Protein AF-A0A820PXD5-F1 (afdb_monomer_lite)

Organism: NCBI:txid433720

Foldseek 3Di:
DVVVQVVLCPDPQKDKDQQCRPDCVVVRHPVDVPDDRMDIAGNDQDDDDPDPVVPPDDDPDDEDHPCPDPVNDDDDDDDDPPDDPPDDDPDDDPD

Structure (mmCIF, N/CA/C/O backbone):
data_AF-A0A820PXD5-F1
#
_entry.id   AF-A0A820PXD5-F1
#
loop_
_atom_site.group_PDB
_atom_site.id
_atom_site.type_symbol
_atom_site.label_atom_id
_atom_site.label_alt_id
_atom_site.label_comp_id
_atom_site.label_asym_id
_atom_site.label_entity_id
_atom_site.label_seq_id
_atom_site.pdbx_PDB_ins_code
_atom_site.Cartn_x
_atom_site.Cartn_y
_atom_site.Cartn_z
_atom_site.occupancy
_atom_site.B_iso_or_equiv
_atom_site.auth_seq_id
_atom_site.auth_comp_id
_atom_site.auth_asym_id
_atom_site.auth_atom_id
_atom_site.pdbx_PDB_model_num
ATOM 1 N N . PHE A 1 1 ? -20.727 -10.156 13.155 1.00 78.38 1 PHE A N 1
ATOM 2 C CA . PHE A 1 1 ? -20.103 -9.256 12.160 1.00 78.38 1 PHE A CA 1
ATOM 3 C C . PHE A 1 1 ? -20.487 -7.791 12.315 1.00 78.38 1 PHE A C 1
ATOM 5 O O . PHE A 1 1 ? -19.582 -6.996 12.532 1.00 78.38 1 PHE A O 1
ATOM 12 N N . LYS A 1 2 ? -21.779 -7.419 12.298 1.00 89.81 2 LYS A N 1
ATOM 13 C CA . LYS A 1 2 ? -22.212 -6.010 12.423 1.00 89.81 2 LYS A CA 1
ATOM 14 C C . LYS A 1 2 ? -21.605 -5.273 13.629 1.00 89.81 2 LYS A C 1
ATOM 16 O O . LYS A 1 2 ? -21.023 -4.217 13.456 1.00 89.81 2 LYS A O 1
ATOM 21 N N . GLN A 1 3 ? -21.648 -5.870 14.821 1.00 94.69 3 GLN A N 1
ATOM 22 C CA . GLN A 1 3 ? -21.083 -5.255 16.030 1.00 94.69 3 GLN A CA 1
ATOM 23 C C . GLN A 1 3 ? -19.567 -5.001 15.936 1.00 94.69 3 GLN A C 1
ATOM 25 O O . GLN A 1 3 ? -19.095 -3.963 16.381 1.00 94.69 3 GLN A O 1
ATOM 30 N N . VAL A 1 4 ? -18.799 -5.930 15.353 1.00 94.25 4 VAL A N 1
ATOM 31 C CA . VAL A 1 4 ? -17.343 -5.765 15.182 1.00 94.25 4 VAL A CA 1
ATOM 32 C C . VAL A 1 4 ? -17.057 -4.634 14.201 1.00 94.25 4 VAL A C 1
ATOM 34 O O . VAL A 1 4 ? -16.244 -3.767 14.501 1.00 94.25 4 VAL A O 1
ATOM 37 N N . PHE A 1 5 ? -17.765 -4.606 13.070 1.00 95.75 5 PHE A N 1
ATOM 38 C CA . PHE A 1 5 ? -17.663 -3.528 12.091 1.00 95.75 5 PHE A CA 1
ATOM 39 C C . PHE A 1 5 ? -17.995 -2.166 12.722 1.00 95.75 5 PHE A C 1
ATOM 41 O O . PHE A 1 5 ? -17.177 -1.255 12.661 1.00 95.75 5 PHE A O 1
ATOM 48 N N . ASP A 1 6 ? -19.133 -2.063 13.414 1.00 95.81 6 ASP A N 1
ATOM 49 C CA . ASP A 1 6 ? -19.590 -0.836 14.082 1.00 95.81 6 ASP A CA 1
ATOM 50 C C . ASP A 1 6 ? -18.628 -0.360 15.186 1.00 95.81 6 ASP A C 1
ATOM 52 O O . ASP A 1 6 ? -18.532 0.834 15.461 1.00 95.81 6 ASP A O 1
ATOM 56 N N . ASN A 1 7 ? -17.922 -1.280 15.848 1.00 95.56 7 ASN A N 1
ATOM 57 C CA . ASN A 1 7 ? -16.913 -0.928 16.845 1.00 95.56 7 ASN A CA 1
ATOM 58 C C . ASN A 1 7 ? -15.624 -0.424 16.187 1.00 95.56 7 ASN A C 1
ATOM 60 O O . ASN A 1 7 ? -15.047 0.558 16.649 1.00 95.56 7 ASN A O 1
ATOM 64 N N . LEU A 1 8 ? -15.173 -1.077 15.113 1.00 94.69 8 LEU A N 1
ATOM 65 C CA . LEU A 1 8 ? -13.954 -0.696 14.400 1.00 94.69 8 LEU A CA 1
ATOM 66 C C . LEU A 1 8 ? -14.107 0.657 13.691 1.00 94.69 8 LEU A C 1
ATOM 68 O O . LEU A 1 8 ? -13.152 1.425 13.664 1.00 94.69 8 LEU A O 1
ATOM 72 N N . THR A 1 9 ? -15.293 0.991 13.167 1.00 95.56 9 THR A N 1
ATOM 73 C CA . THR A 1 9 ? -15.550 2.292 12.512 1.00 95.56 9 THR A CA 1
ATOM 74 C C . THR A 1 9 ? -15.453 3.484 13.465 1.00 95.56 9 THR A C 1
ATOM 76 O O . THR A 1 9 ? -15.332 4.618 13.014 1.00 95.56 9 THR A O 1
ATOM 79 N N . ARG A 1 10 ? -15.483 3.247 14.782 1.00 95.19 10 ARG A N 1
ATOM 80 C CA . ARG A 1 10 ? -15.306 4.280 15.816 1.00 95.19 10 ARG A CA 1
ATOM 81 C C . ARG A 1 10 ? -13.841 4.524 16.177 1.00 95.19 10 ARG A C 1
ATOM 83 O O . ARG A 1 10 ? -13.560 5.445 16.942 1.00 95.19 10 ARG A O 1
ATOM 90 N N . ILE A 1 11 ? -12.914 3.700 15.685 1.00 92.12 11 ILE A N 1
ATOM 91 C CA . ILE A 1 11 ? -11.484 3.876 15.946 1.00 92.12 11 ILE A CA 1
ATOM 92 C C . ILE A 1 11 ? -10.985 5.076 15.126 1.00 92.12 11 ILE A C 1
ATOM 94 O O . ILE A 1 11 ? -11.215 5.130 13.917 1.00 92.12 11 ILE A O 1
ATOM 98 N N . PRO A 1 12 ? -10.298 6.051 15.745 1.00 92.06 12 PRO A N 1
ATOM 99 C CA . PRO A 1 12 ? -9.770 7.192 15.014 1.00 92.06 12 PRO A CA 1
ATOM 100 C C . PRO A 1 12 ? -8.639 6.772 14.065 1.00 92.06 12 PRO A C 1
ATOM 102 O O . PRO A 1 12 ? -7.895 5.828 14.324 1.00 92.06 12 PRO A O 1
ATOM 105 N N . HIS A 1 13 ? -8.473 7.533 12.982 1.00 92.25 13 HIS A N 1
ATOM 106 C CA . HIS A 1 13 ? -7.393 7.372 11.996 1.00 92.25 13 HIS A CA 1
ATOM 107 C C . HIS A 1 13 ? -7.380 6.045 11.220 1.00 92.25 13 HIS A C 1
ATOM 109 O O . HIS A 1 13 ? -6.354 5.708 10.624 1.00 92.25 13 HIS A O 1
ATOM 115 N N . VAL A 1 14 ? -8.501 5.325 11.176 1.00 94.62 14 VAL A N 1
ATOM 116 C CA . VAL A 1 14 ? -8.703 4.195 10.263 1.00 94.62 14 VAL A CA 1
ATOM 117 C C . VAL A 1 14 ? -9.955 4.402 9.422 1.00 94.62 14 VAL A C 1
ATOM 119 O O . VAL A 1 14 ? -10.898 5.072 9.837 1.00 94.62 14 VAL A O 1
ATOM 122 N N . THR A 1 15 ? -9.971 3.778 8.253 1.00 95.38 15 THR A N 1
ATOM 123 C CA . THR A 1 15 ? -11.169 3.555 7.452 1.00 95.38 15 THR A CA 1
ATOM 124 C C . THR A 1 15 ? -11.448 2.060 7.428 1.00 95.38 15 THR A C 1
ATOM 126 O O . THR A 1 15 ? -10.553 1.253 7.174 1.00 95.38 15 THR A O 1
ATOM 129 N N . VAL A 1 16 ? -12.687 1.677 7.725 1.00 96.06 16 VAL A N 1
ATOM 130 C CA . VAL A 1 16 ? -13.095 0.273 7.821 1.00 96.06 16 VAL A CA 1
ATOM 131 C C . VAL A 1 16 ? -14.012 -0.054 6.657 1.00 96.06 16 VAL A C 1
ATOM 133 O O . VAL A 1 16 ? -15.011 0.626 6.44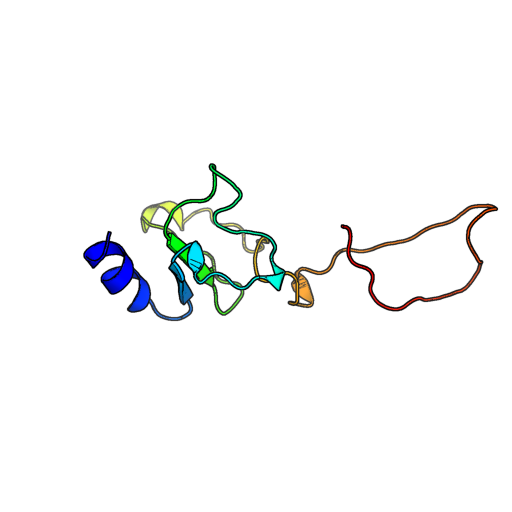1 1.00 96.06 16 VAL A O 1
ATOM 136 N N . TYR A 1 17 ? -13.681 -1.115 5.935 1.00 95.69 17 TYR A N 1
ATOM 137 C CA . TYR A 1 17 ? -14.435 -1.592 4.785 1.00 95.69 17 TYR A CA 1
ATOM 138 C C . TYR A 1 17 ? -14.967 -2.988 5.070 1.00 95.69 17 TYR A C 1
ATOM 140 O O . TYR A 1 17 ? -14.267 -3.821 5.657 1.00 95.69 17 TYR A O 1
ATOM 148 N N . LYS A 1 18 ? -16.178 -3.288 4.595 1.00 94.06 18 LYS A N 1
ATOM 149 C CA . LYS A 1 18 ? -16.489 -4.683 4.284 1.00 94.06 18 LYS A CA 1
ATOM 150 C C . LYS A 1 18 ? -15.652 -5.077 3.075 1.00 94.06 18 LYS A C 1
ATOM 152 O O . LYS A 1 18 ? -15.403 -4.254 2.197 1.00 94.06 18 LYS A O 1
ATOM 157 N N . ARG A 1 19 ? -15.251 -6.341 2.994 1.00 92.25 19 ARG A N 1
ATOM 158 C CA . ARG A 1 19 ? -14.447 -6.864 1.878 1.00 92.25 19 ARG A CA 1
ATOM 159 C C . ARG A 1 19 ? -15.035 -6.537 0.497 1.00 92.25 19 ARG A C 1
ATOM 161 O O . ARG A 1 19 ? -14.287 -6.280 -0.439 1.00 92.25 19 ARG A O 1
ATOM 168 N N . ASP A 1 20 ? -16.360 -6.519 0.388 1.00 91.06 20 ASP A N 1
ATOM 169 C CA . ASP A 1 20 ? -17.095 -6.245 -0.854 1.00 91.06 20 ASP A CA 1
ATOM 170 C C . ASP A 1 20 ? -17.178 -4.744 -1.195 1.00 91.06 20 ASP A C 1
ATOM 172 O O . ASP A 1 20 ? -17.522 -4.387 -2.316 1.00 91.06 20 ASP A O 1
ATOM 176 N N . GLU A 1 21 ? -16.848 -3.875 -0.239 1.00 93.81 21 GLU A N 1
ATOM 177 C CA . GLU A 1 21 ? -16.831 -2.412 -0.366 1.00 93.81 21 GLU A CA 1
ATOM 178 C C . GLU A 1 21 ? -15.390 -1.874 -0.507 1.00 93.81 21 GLU A C 1
ATOM 180 O O . GLU A 1 21 ? -15.182 -0.663 -0.596 1.00 93.81 21 GLU A O 1
ATOM 185 N N . PHE A 1 22 ? -14.376 -2.752 -0.495 1.00 95.19 22 PHE A N 1
ATOM 186 C CA . PHE A 1 22 ? -12.975 -2.337 -0.562 1.00 95.19 22 PHE A CA 1
ATOM 187 C C . PHE A 1 22 ? -12.614 -1.815 -1.963 1.00 95.19 22 PHE A C 1
ATOM 189 O O . PHE A 1 22 ? -13.012 -2.434 -2.953 1.00 95.19 22 PHE A O 1
ATOM 196 N N . PRO A 1 23 ? -11.855 -0.705 -2.092 1.00 95.62 23 PRO A N 1
ATOM 197 C CA . PRO A 1 23 ? -11.650 -0.061 -3.386 1.00 95.62 23 PRO A CA 1
ATOM 198 C C . PRO A 1 23 ? -11.002 -0.980 -4.427 1.00 95.62 23 PRO A C 1
ATOM 200 O O . PRO A 1 23 ? -9.924 -1.535 -4.207 1.00 95.62 23 PRO A O 1
ATOM 203 N N . GLU A 1 24 ? -11.624 -1.065 -5.604 1.00 93.88 24 GLU A N 1
ATOM 204 C CA . GLU A 1 24 ? -11.232 -1.988 -6.678 1.00 93.88 24 GLU A CA 1
ATOM 205 C C . GLU A 1 24 ? -9.773 -1.822 -7.122 1.00 93.88 24 GLU A C 1
ATOM 207 O O . GLU A 1 24 ? -9.110 -2.807 -7.431 1.00 93.88 2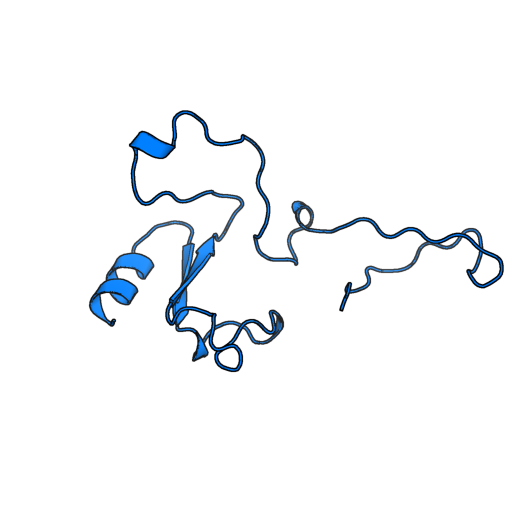4 GLU A O 1
ATOM 212 N N . ARG A 1 25 ? -9.228 -0.599 -7.057 1.00 95.00 25 ARG A N 1
ATOM 213 C CA . ARG A 1 25 ? -7.836 -0.295 -7.439 1.00 95.00 25 ARG A CA 1
ATOM 214 C C . ARG A 1 25 ? -6.770 -1.121 -6.711 1.00 95.00 25 ARG A C 1
ATOM 216 O O . ARG A 1 25 ? -5.627 -1.143 -7.154 1.00 95.00 25 ARG A O 1
ATOM 223 N N . TYR A 1 26 ? -7.106 -1.691 -5.555 1.00 94.12 26 TYR A N 1
ATOM 224 C CA . TYR A 1 26 ? -6.192 -2.533 -4.789 1.00 94.12 26 TYR A CA 1
ATOM 225 C C . TYR A 1 26 ? -6.184 -3.981 -5.273 1.00 94.12 26 TYR A C 1
ATOM 227 O O . TYR A 1 26 ? -5.305 -4.735 -4.872 1.00 94.12 26 TYR A O 1
ATOM 235 N N . HIS A 1 27 ? -7.175 -4.391 -6.071 1.00 93.06 27 HIS A N 1
ATOM 236 C CA . HIS A 1 27 ? -7.383 -5.780 -6.481 1.00 93.06 27 HIS A CA 1
ATOM 237 C C . HIS A 1 27 ? -7.381 -6.763 -5.286 1.00 93.06 27 HIS A C 1
ATOM 239 O O . HIS A 1 27 ? -7.014 -7.928 -5.411 1.00 93.06 27 HIS A O 1
ATOM 245 N N . TYR A 1 28 ? -7.810 -6.285 -4.109 1.00 93.12 28 TYR A N 1
ATOM 246 C CA . TYR A 1 28 ? -7.768 -6.991 -2.826 1.00 93.12 28 TYR A CA 1
ATOM 247 C C . TYR A 1 28 ? -9.197 -7.183 -2.294 1.00 93.12 28 TYR A C 1
ATOM 249 O O . TYR A 1 28 ? -9.649 -6.479 -1.395 1.00 93.12 28 TYR A O 1
ATOM 257 N N . SER A 1 29 ? -9.957 -8.081 -2.925 1.00 84.31 29 SER A N 1
ATOM 258 C CA . SER A 1 29 ? -11.413 -8.181 -2.737 1.00 84.31 29 SER A CA 1
ATOM 259 C C . SER A 1 29 ? -11.906 -9.620 -2.536 1.00 84.31 29 SER A C 1
ATOM 261 O O . SER A 1 29 ? -11.129 -10.568 -2.419 1.00 84.31 29 SER A O 1
ATOM 263 N N . LYS A 1 30 ? -13.235 -9.794 -2.510 1.00 81.81 30 LYS A N 1
ATOM 264 C CA . LYS A 1 30 ? -13.930 -11.071 -2.272 1.00 81.81 30 LYS A CA 1
ATOM 265 C C . LYS A 1 30 ? -13.549 -12.228 -3.192 1.00 81.81 30 LYS A C 1
ATOM 267 O O . LYS A 1 30 ? -13.798 -13.373 -2.831 1.00 81.81 30 LYS A O 1
ATOM 272 N N . ALA A 1 31 ? -12.948 -11.947 -4.349 1.00 84.38 31 ALA A N 1
ATOM 273 C CA . ALA A 1 31 ? -12.424 -12.982 -5.237 1.00 84.38 31 ALA A CA 1
ATOM 274 C C . ALA A 1 31 ? -11.301 -13.812 -4.574 1.00 84.38 31 ALA A C 1
ATOM 276 O O . ALA A 1 31 ? -10.996 -14.913 -5.025 1.00 84.38 31 ALA A O 1
ATOM 277 N N . ILE A 1 32 ? -10.705 -13.314 -3.484 1.00 87.50 32 ILE A N 1
ATOM 278 C CA . ILE A 1 32 ? -9.591 -13.948 -2.779 1.00 87.50 32 ILE A CA 1
ATOM 279 C C . ILE A 1 32 ? -10.086 -14.507 -1.434 1.00 87.50 32 ILE A C 1
ATOM 281 O O . ILE A 1 32 ? -10.303 -13.776 -0.468 1.00 87.50 32 ILE A O 1
ATOM 285 N N . HIS A 1 33 ? -10.218 -15.835 -1.350 1.00 90.75 33 HIS A N 1
ATOM 286 C CA . HIS A 1 33 ? -10.794 -16.540 -0.190 1.00 90.75 33 HIS A CA 1
ATOM 287 C C . HIS A 1 33 ? -10.039 -16.336 1.137 1.00 90.75 33 HIS A C 1
ATOM 289 O O . HIS A 1 33 ? -10.621 -16.532 2.200 1.00 90.75 33 HIS A O 1
ATOM 295 N N . ARG A 1 34 ? -8.756 -15.950 1.093 1.00 94.06 34 ARG A N 1
ATOM 296 C CA . ARG A 1 34 ? -7.926 -15.704 2.289 1.00 94.06 34 ARG A CA 1
ATOM 297 C C . ARG A 1 34 ? -8.074 -14.294 2.865 1.00 94.06 34 ARG A C 1
ATOM 299 O O . ARG A 1 34 ? -7.532 -14.026 3.933 1.00 94.06 34 ARG A O 1
ATOM 306 N N . ILE A 1 35 ? -8.784 -13.397 2.181 1.00 93.94 35 ILE A N 1
ATOM 307 C CA . ILE A 1 35 ? -9.041 -12.043 2.678 1.00 93.94 35 ILE A CA 1
ATOM 308 C C . ILE A 1 35 ? -10.227 -12.084 3.640 1.00 93.94 35 ILE A C 1
ATOM 310 O O . ILE A 1 35 ? -11.321 -12.522 3.267 1.00 93.94 35 ILE A O 1
ATOM 314 N N . GLY A 1 36 ? -9.999 -11.606 4.866 1.00 92.50 36 GLY A N 1
ATOM 315 C CA . GLY A 1 36 ? -11.025 -11.493 5.901 1.00 92.50 36 GLY A CA 1
ATOM 316 C C . GLY A 1 36 ? -12.186 -10.581 5.496 1.00 92.50 36 GLY A C 1
ATOM 317 O O . GLY A 1 36 ? -12.059 -9.721 4.629 1.00 92.50 36 GLY A O 1
ATOM 318 N N . GLU A 1 37 ? -13.340 -10.762 6.134 1.00 93.06 37 GLU A N 1
ATOM 319 C CA . GLU A 1 37 ? -14.572 -10.042 5.775 1.00 93.06 37 GLU A CA 1
ATOM 320 C C . GLU A 1 37 ? -14.533 -8.537 6.078 1.00 93.06 37 GLU A C 1
ATOM 322 O O . GLU A 1 37 ? -15.290 -7.770 5.481 1.00 93.06 37 GLU A O 1
ATOM 327 N N . ILE A 1 38 ? -13.661 -8.118 6.998 1.00 94.38 38 ILE A N 1
ATOM 328 C CA . ILE A 1 38 ? -13.462 -6.725 7.398 1.00 94.38 38 ILE A CA 1
ATOM 329 C C . ILE A 1 38 ? -12.011 -6.349 7.116 1.00 94.38 38 ILE A C 1
ATOM 331 O O . ILE A 1 38 ? -11.091 -7.043 7.549 1.00 94.38 38 ILE A O 1
ATOM 335 N N . ILE A 1 39 ? -11.816 -5.229 6.426 1.00 94.94 39 ILE A N 1
ATOM 336 C CA . ILE A 1 39 ? -10.503 -4.653 6.147 1.00 94.94 39 ILE A CA 1
ATOM 337 C C . ILE A 1 39 ? -10.404 -3.328 6.897 1.00 94.94 39 ILE A C 1
ATOM 339 O O . ILE A 1 39 ? -11.268 -2.463 6.759 1.00 94.94 39 ILE A O 1
ATOM 343 N N . VAL A 1 40 ? -9.34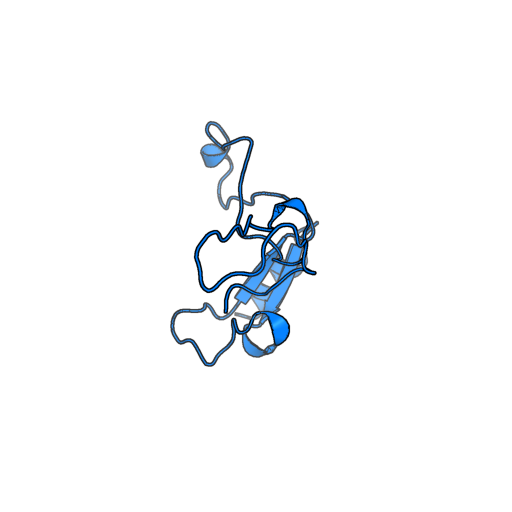8 -3.172 7.693 1.00 94.75 40 VAL A N 1
ATOM 344 C CA . VAL A 1 40 ? -9.054 -1.942 8.435 1.00 94.75 40 VAL A CA 1
ATOM 345 C C . VAL A 1 40 ? -7.851 -1.278 7.778 1.00 94.75 40 VAL A C 1
ATOM 347 O O . VAL A 1 40 ? -6.745 -1.808 7.838 1.00 94.75 40 VAL A O 1
ATOM 350 N N . MET A 1 41 ? -8.076 -0.138 7.132 1.00 94.31 41 MET A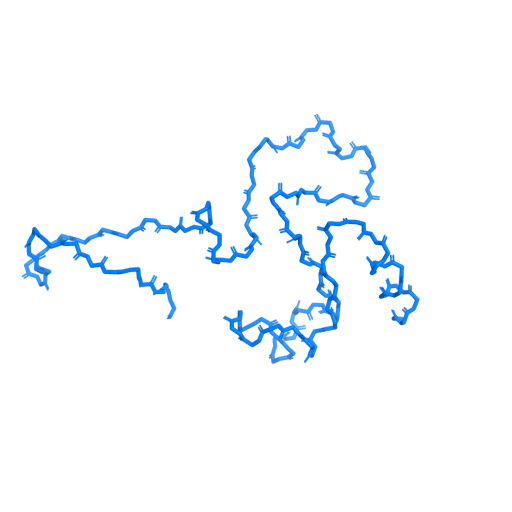 N 1
ATOM 351 C CA . MET A 1 41 ? -7.045 0.637 6.448 1.00 94.31 41 MET A CA 1
ATOM 352 C C . MET A 1 41 ? -6.634 1.832 7.318 1.00 94.31 41 MET A C 1
ATOM 354 O O . MET A 1 41 ? -7.481 2.675 7.611 1.00 94.31 41 MET A O 1
ATOM 358 N N . PRO A 1 42 ? -5.363 1.950 7.728 1.00 93.00 42 PRO A N 1
ATOM 359 C CA . PRO A 1 42 ? -4.842 3.172 8.334 1.00 93.00 42 PRO A CA 1
ATOM 360 C C . PRO A 1 42 ? -4.988 4.377 7.397 1.00 93.00 42 PRO A C 1
ATOM 362 O O . PRO A 1 42 ? -4.648 4.290 6.220 1.00 93.00 42 PRO A O 1
ATOM 365 N N . ASN A 1 43 ? -5.425 5.524 7.920 1.00 89.75 43 ASN A N 1
ATOM 366 C CA . ASN A 1 43 ? -5.505 6.763 7.133 1.00 89.75 43 ASN A CA 1
ATOM 367 C C . ASN A 1 43 ? -4.124 7.420 6.945 1.00 89.75 43 ASN A C 1
ATOM 369 O O . ASN A 1 43 ? -3.947 8.204 6.023 1.00 89.75 43 ASN A O 1
ATOM 373 N N . ASN A 1 44 ? -3.166 7.095 7.820 1.00 84.31 44 ASN A N 1
ATOM 374 C CA . ASN A 1 44 ? -1.776 7.561 7.830 1.00 84.31 44 ASN A CA 1
ATOM 375 C C . ASN A 1 44 ? -0.845 6.392 8.219 1.00 84.31 44 ASN A C 1
ATOM 377 O O . ASN A 1 44 ? -1.322 5.315 8.581 1.00 84.31 44 ASN A O 1
ATOM 381 N N . VAL A 1 45 ? 0.475 6.613 8.207 1.00 85.25 45 VAL A N 1
ATOM 382 C CA . VAL A 1 45 ? 1.509 5.638 8.613 1.00 85.25 45 VAL A CA 1
ATOM 383 C C . VAL A 1 45 ? 1.454 5.380 10.132 1.00 85.25 45 VAL A C 1
ATOM 385 O O . VAL A 1 45 ? 2.247 5.916 10.898 1.00 85.25 45 VAL A O 1
ATOM 388 N N . ASN A 1 46 ? 0.486 4.570 10.567 1.00 85.00 46 ASN A N 1
ATOM 389 C CA . ASN A 1 46 ? 0.231 4.202 11.960 1.00 85.00 46 ASN A CA 1
ATOM 390 C C . ASN A 1 46 ? 0.144 2.680 12.104 1.00 85.00 46 ASN A C 1
ATOM 392 O O . ASN A 1 46 ? -0.525 2.018 11.314 1.00 85.00 46 ASN A O 1
ATOM 396 N N . THR A 1 47 ? 0.741 2.119 13.157 1.00 86.19 47 THR A N 1
ATOM 397 C CA . THR A 1 47 ? 0.587 0.689 13.475 1.00 86.19 47 THR A CA 1
ATOM 398 C C . THR A 1 47 ? -0.415 0.500 14.611 1.00 86.19 47 THR A C 1
ATOM 400 O O . THR A 1 47 ? -0.316 1.154 15.649 1.00 86.19 47 THR A O 1
ATOM 403 N N . PHE A 1 48 ? -1.377 -0.403 14.418 1.00 85.56 48 PHE A N 1
ATOM 404 C CA . PHE A 1 48 ? -2.430 -0.700 15.387 1.00 85.56 48 PHE A CA 1
ATOM 405 C C . PHE A 1 48 ? -2.201 -2.071 16.017 1.00 85.56 48 PHE A C 1
ATOM 407 O O . PHE A 1 48 ? -1.931 -3.048 15.322 1.00 85.56 48 PHE A O 1
ATOM 414 N N . PHE A 1 49 ? -2.355 -2.145 17.336 1.00 85.25 49 PHE A N 1
ATOM 415 C CA . PHE A 1 49 ? -2.189 -3.372 18.111 1.00 85.25 49 PHE A CA 1
ATOM 416 C C . PHE A 1 49 ? -3.459 -3.656 18.904 1.00 85.25 49 PHE A C 1
ATOM 418 O O . PHE A 1 49 ? -4.069 -2.741 19.455 1.00 85.25 49 PHE A O 1
ATOM 425 N N . SER A 1 50 ? -3.839 -4.930 19.009 1.00 82.56 50 SER A N 1
ATOM 426 C CA . SER A 1 50 ? -4.983 -5.340 19.833 1.00 82.56 50 SER A CA 1
ATOM 427 C C . SER A 1 50 ? -4.682 -5.288 21.335 1.00 82.56 50 SER A C 1
ATOM 429 O O . SER A 1 50 ? -5.605 -5.233 22.143 1.00 82.56 50 SER A O 1
ATOM 431 N N . GLN A 1 51 ? -3.401 -5.291 21.722 1.00 81.50 51 GLN A N 1
ATOM 432 C CA . GLN A 1 51 ? -2.954 -5.314 23.113 1.00 81.50 51 GLN A CA 1
ATOM 433 C C . GLN A 1 51 ? -1.840 -4.293 23.354 1.00 81.50 51 GLN A C 1
ATOM 435 O O . GLN A 1 51 ? -0.887 -4.194 22.583 1.00 81.50 51 GLN A O 1
ATOM 440 N N . LYS A 1 52 ? -1.929 -3.568 24.474 1.00 73.25 52 LYS A N 1
ATOM 441 C CA . LYS A 1 52 ? -0.950 -2.535 24.860 1.00 73.25 52 LYS A CA 1
ATOM 442 C C . LYS A 1 52 ? 0.447 -3.097 25.148 1.00 73.25 52 LYS A C 1
ATOM 444 O O . LYS A 1 52 ? 1.434 -2.400 24.953 1.00 73.25 52 LYS A O 1
ATOM 449 N N . THR A 1 53 ? 0.538 -4.351 25.584 1.00 72.19 53 THR A N 1
ATOM 450 C CA . THR A 1 53 ? 1.801 -5.034 25.915 1.00 72.19 53 THR A CA 1
ATOM 451 C C . THR A 1 53 ? 2.717 -5.241 24.706 1.00 72.19 53 THR A C 1
ATOM 453 O O . THR A 1 53 ? 3.920 -5.401 24.879 1.00 72.19 53 THR A O 1
ATOM 456 N N . VAL A 1 54 ? 2.180 -5.178 23.482 1.00 69.19 54 VAL A N 1
ATOM 457 C CA . VAL A 1 54 ? 2.940 -5.373 22.234 1.00 69.19 54 VAL A CA 1
ATOM 458 C C . VAL A 1 54 ? 3.758 -4.129 21.853 1.00 69.19 54 VAL A C 1
ATOM 460 O O . VAL A 1 54 ? 4.698 -4.222 21.070 1.00 69.19 54 VAL A O 1
ATOM 463 N N . VAL A 1 55 ? 3.461 -2.965 22.444 1.00 67.69 55 VAL A N 1
ATOM 464 C CA . VAL A 1 55 ? 4.029 -1.671 22.026 1.00 67.69 55 VAL A CA 1
ATOM 465 C C . VAL A 1 55 ? 5.523 -1.529 22.364 1.00 67.69 55 VAL A C 1
ATOM 467 O O . VAL A 1 55 ? 6.234 -0.796 21.681 1.00 67.69 55 VAL A O 1
ATOM 470 N N . ALA A 1 56 ? 6.030 -2.253 23.368 1.00 66.12 56 ALA A N 1
ATOM 471 C CA . ALA A 1 56 ? 7.377 -2.043 23.911 1.00 66.12 56 ALA A CA 1
ATOM 472 C C . ALA A 1 56 ? 8.531 -2.311 22.918 1.00 66.12 56 ALA A C 1
ATOM 474 O O . ALA A 1 56 ? 9.615 -1.773 23.113 1.00 66.12 56 ALA A O 1
ATOM 475 N N . ASN A 1 57 ? 8.300 -3.087 21.850 1.00 69.31 57 ASN A N 1
ATOM 476 C CA . ASN A 1 57 ? 9.322 -3.466 20.860 1.00 69.31 57 ASN A CA 1
ATOM 477 C C . ASN A 1 57 ? 8.900 -3.171 19.410 1.00 69.31 57 ASN A C 1
ATOM 479 O O . ASN A 1 57 ? 9.323 -3.853 18.476 1.00 69.31 57 ASN A O 1
ATOM 483 N N . VAL A 1 58 ? 8.028 -2.183 19.200 1.00 76.19 58 VAL A N 1
ATOM 484 C CA . VAL A 1 58 ? 7.540 -1.858 17.855 1.00 76.19 58 VAL A CA 1
ATOM 485 C C . VAL A 1 58 ? 8.608 -1.097 17.078 1.00 76.19 58 VAL A C 1
ATOM 487 O O . VAL A 1 58 ? 9.147 -0.094 17.546 1.00 76.19 58 VAL A O 1
ATOM 490 N N . SER A 1 59 ? 8.903 -1.577 15.869 1.00 80.75 59 SER A N 1
ATOM 491 C CA . SER A 1 59 ? 9.802 -0.897 14.937 1.00 80.75 59 SER A CA 1
ATOM 492 C C . SER A 1 59 ? 9.339 0.537 14.672 1.00 80.75 59 SER A C 1
ATOM 494 O O . SER A 1 59 ? 8.152 0.799 14.482 1.00 80.75 59 SER A O 1
ATOM 496 N N . LYS A 1 60 ? 10.297 1.465 14.588 1.00 82.88 60 LYS A N 1
ATOM 497 C CA . LYS A 1 60 ? 10.029 2.864 14.221 1.00 82.88 60 LYS A CA 1
ATOM 498 C C . LYS A 1 60 ? 9.609 3.024 12.755 1.00 82.88 60 LYS A C 1
ATOM 500 O O . LYS A 1 60 ? 9.034 4.047 12.404 1.00 82.88 60 LYS A O 1
ATOM 505 N N . GLY A 1 61 ? 9.913 2.038 11.909 1.00 87.75 61 GLY A N 1
ATOM 506 C CA . GLY A 1 61 ? 9.531 1.998 10.499 1.00 87.75 61 GLY A CA 1
ATOM 507 C C . GLY A 1 61 ? 8.661 0.783 10.190 1.00 87.75 61 GLY A C 1
ATOM 508 O O . GLY A 1 61 ? 8.891 -0.301 10.731 1.00 87.75 61 GLY A O 1
ATOM 509 N N . ASN A 1 62 ? 7.668 0.963 9.322 1.00 89.94 62 ASN A N 1
ATOM 510 C CA . ASN A 1 62 ? 6.778 -0.106 8.880 1.00 89.94 62 ASN A CA 1
ATOM 511 C C . ASN A 1 62 ? 6.288 0.151 7.443 1.00 89.94 62 ASN A C 1
ATOM 513 O O . ASN A 1 62 ? 6.427 1.263 6.930 1.00 89.94 62 ASN A O 1
ATOM 517 N N . HIS A 1 63 ? 5.699 -0.859 6.810 1.00 93.38 63 HIS A N 1
ATOM 518 C CA . HIS A 1 63 ? 5.158 -0.807 5.450 1.00 93.38 63 HIS A CA 1
ATOM 519 C C . HIS A 1 63 ? 3.846 -1.606 5.340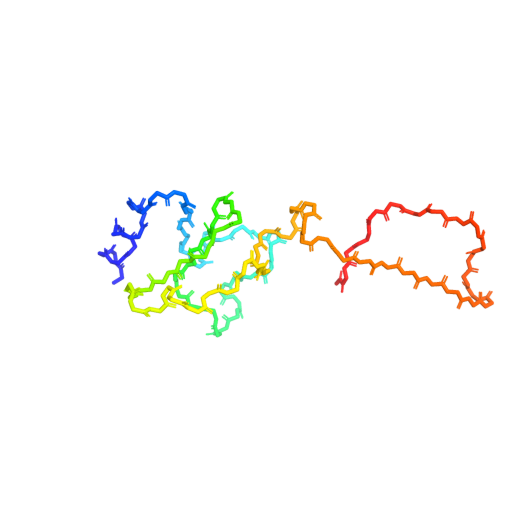 1.00 93.38 63 HIS A C 1
ATOM 521 O O . HIS A 1 63 ? 3.429 -2.260 6.292 1.00 93.38 63 HIS A O 1
ATOM 527 N N . GLY A 1 64 ? 3.200 -1.577 4.169 1.00 92.12 64 GLY A N 1
ATOM 528 C CA . GLY A 1 64 ? 1.923 -2.270 3.912 1.00 92.12 64 GLY A CA 1
ATOM 529 C C . GLY A 1 64 ? 0.687 -1.363 3.920 1.00 92.12 64 GLY A C 1
ATOM 530 O O . GLY A 1 64 ? -0.437 -1.857 3.952 1.00 92.12 64 GLY A O 1
ATOM 531 N N . TYR A 1 65 ? 0.897 -0.046 3.899 1.00 94.62 65 TYR A N 1
ATOM 532 C CA . TYR A 1 65 ? -0.153 0.966 3.774 1.00 94.62 65 TYR A CA 1
ATOM 533 C C . TYR A 1 65 ? -0.610 1.130 2.313 1.00 94.62 65 TYR A C 1
ATOM 535 O O . TYR A 1 65 ? -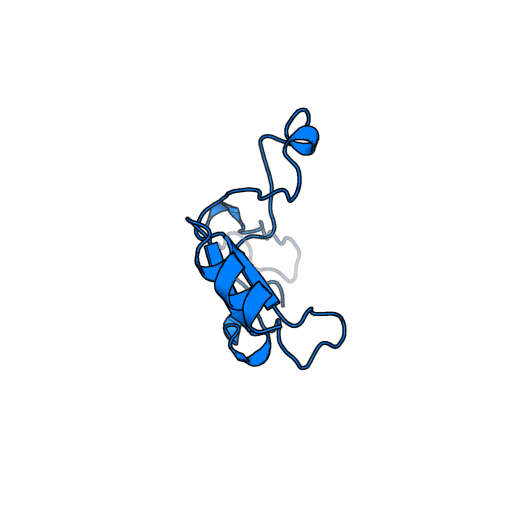0.231 0.354 1.435 1.00 94.62 65 TYR A O 1
ATOM 543 N N . ASP A 1 66 ? -1.412 2.163 2.042 1.00 94.31 66 ASP A N 1
ATOM 544 C CA . ASP A 1 66 ? -1.822 2.528 0.686 1.00 94.31 66 ASP A CA 1
ATOM 545 C C . ASP A 1 66 ? -0.611 2.682 -0.251 1.00 94.31 66 ASP A C 1
ATOM 547 O O . ASP A 1 66 ? 0.277 3.507 -0.027 1.00 94.31 66 ASP A O 1
ATOM 551 N N . ASN A 1 67 ? -0.604 1.903 -1.335 1.00 94.75 67 ASN A N 1
ATOM 552 C CA . ASN A 1 67 ? 0.471 1.873 -2.323 1.00 94.75 67 ASN A CA 1
ATOM 553 C C . ASN A 1 67 ? 0.637 3.183 -3.111 1.00 94.75 67 ASN A C 1
ATOM 555 O O . ASN A 1 67 ? 1.626 3.341 -3.822 1.00 94.75 67 ASN A O 1
ATOM 559 N N . LYS A 1 68 ? -0.307 4.126 -3.000 1.00 93.88 68 LYS A N 1
ATOM 560 C CA . LYS A 1 68 ? -0.165 5.477 -3.560 1.00 93.88 68 LYS A CA 1
ATOM 561 C C . LYS A 1 68 ? 0.637 6.436 -2.678 1.00 93.88 68 LYS A C 1
ATOM 563 O O . LYS A 1 68 ? 0.986 7.516 -3.149 1.00 93.88 68 LYS A O 1
ATOM 568 N N . LEU A 1 69 ? 0.926 6.084 -1.424 1.00 94.38 69 LEU A N 1
ATOM 569 C CA . LEU A 1 69 ? 1.757 6.923 -0.562 1.00 94.38 69 LEU A CA 1
ATOM 570 C C . LEU A 1 69 ? 3.192 6.974 -1.108 1.00 94.38 69 LEU A C 1
ATOM 572 O O . LEU A 1 69 ? 3.754 5.912 -1.376 1.00 94.38 69 LEU A O 1
ATOM 576 N N . PRO A 1 70 ? 3.829 8.160 -1.200 1.00 94.69 70 PRO A N 1
ATOM 577 C CA . PRO A 1 70 ? 5.218 8.266 -1.652 1.00 94.69 70 PRO A CA 1
ATOM 578 C C . PRO A 1 70 ? 6.188 7.380 -0.856 1.00 94.69 70 PRO A C 1
ATOM 580 O O . PRO A 1 70 ? 7.104 6.800 -1.423 1.00 94.69 70 PRO A O 1
ATOM 583 N N . SER A 1 71 ? 5.948 7.199 0.448 1.00 94.56 71 SER A N 1
ATOM 584 C CA . SER A 1 71 ? 6.763 6.337 1.317 1.00 94.56 71 SER A CA 1
ATOM 585 C C . SER A 1 71 ? 6.610 4.834 1.056 1.00 94.56 71 SER A C 1
ATOM 587 O O . SER A 1 71 ? 7.416 4.062 1.566 1.00 94.56 71 SER A O 1
ATOM 589 N N . MET A 1 72 ? 5.592 4.411 0.300 1.00 96.00 72 MET A N 1
ATOM 590 C CA . MET A 1 72 ? 5.331 3.010 -0.061 1.00 96.00 72 MET A CA 1
ATOM 591 C C . MET A 1 72 ? 5.768 2.671 -1.493 1.00 96.00 72 MET A C 1
ATOM 593 O O . MET A 1 72 ? 5.602 1.530 -1.925 1.00 96.00 72 MET A O 1
ATOM 597 N N . GLN A 1 73 ? 6.304 3.640 -2.240 1.00 96.94 73 GLN A N 1
ATOM 598 C CA . GLN A 1 73 ? 6.805 3.405 -3.590 1.00 96.94 73 GLN A CA 1
ATOM 599 C C . GLN A 1 73 ? 8.134 2.641 -3.550 1.00 96.94 73 GLN A C 1
ATOM 601 O O . GLN A 1 73 ? 8.963 2.842 -2.662 1.00 96.94 73 GLN A O 1
ATOM 606 N N . ALA A 1 74 ? 8.329 1.754 -4.524 1.00 97.12 74 ALA A N 1
ATOM 607 C CA . ALA A 1 74 ? 9.553 0.980 -4.685 1.00 97.12 74 ALA A CA 1
ATOM 608 C C . ALA A 1 74 ? 10.428 1.567 -5.799 1.00 97.12 74 ALA A C 1
ATOM 610 O O . ALA A 1 74 ? 9.933 2.208 -6.724 1.00 97.12 74 ALA A O 1
ATOM 611 N N . ILE A 1 75 ? 11.732 1.305 -5.722 1.00 97.19 75 ILE A N 1
ATOM 612 C CA . ILE A 1 75 ? 12.676 1.664 -6.782 1.00 97.19 75 ILE A CA 1
ATOM 613 C C . ILE A 1 75 ? 12.579 0.679 -7.951 1.00 97.19 75 ILE A C 1
ATOM 615 O O . ILE A 1 75 ? 12.400 -0.523 -7.750 1.00 97.19 75 ILE A O 1
ATOM 619 N N . PHE A 1 76 ? 12.768 1.181 -9.169 1.00 97.19 76 PHE A N 1
ATOM 620 C CA . PHE A 1 76 ? 12.938 0.367 -10.368 1.00 97.19 76 PHE A CA 1
ATOM 621 C C . PHE A 1 76 ? 14.102 0.921 -11.191 1.00 97.19 76 PHE A C 1
ATOM 623 O O . PHE A 1 76 ? 14.145 2.112 -11.485 1.00 97.19 76 PHE A O 1
ATOM 630 N N . MET A 1 77 ? 15.056 0.061 -11.544 1.00 97.12 77 MET A N 1
ATOM 631 C CA . MET A 1 77 ? 16.209 0.406 -12.378 1.00 97.12 77 MET A CA 1
ATOM 632 C C . MET A 1 77 ? 16.508 -0.754 -13.322 1.00 97.12 77 MET A C 1
ATOM 634 O O . MET A 1 77 ? 16.467 -1.913 -12.909 1.00 97.12 77 MET A O 1
ATOM 638 N N . ALA A 1 78 ? 16.850 -0.441 -14.571 1.00 96.94 78 ALA A N 1
ATOM 639 C CA . ALA A 1 78 ? 17.189 -1.429 -15.587 1.00 96.94 78 ALA A CA 1
ATOM 640 C C . ALA A 1 78 ? 18.435 -1.002 -16.373 1.00 96.94 78 ALA A C 1
ATOM 642 O O . ALA A 1 78 ? 18.652 0.182 -16.628 1.00 96.94 78 ALA A O 1
ATOM 643 N N . ARG A 1 79 ? 19.271 -1.975 -16.747 1.00 97.81 79 ARG A N 1
ATOM 644 C CA . ARG A 1 79 ? 20.482 -1.764 -17.548 1.00 97.81 79 ARG A CA 1
ATOM 645 C C . ARG A 1 79 ? 20.757 -3.002 -18.392 1.00 97.81 79 ARG A C 1
ATOM 647 O O . ARG A 1 79 ? 20.840 -4.099 -17.853 1.00 97.81 79 ARG A O 1
ATOM 654 N N . GLY A 1 80 ? 20.951 -2.820 -19.694 1.00 97.75 80 GLY A N 1
ATOM 655 C CA . GLY A 1 80 ? 21.249 -3.905 -20.630 1.00 97.75 80 GLY A CA 1
ATOM 656 C C . GLY A 1 80 ? 21.143 -3.445 -22.087 1.00 97.75 80 GLY A C 1
ATOM 657 O O . GLY A 1 80 ? 20.751 -2.302 -22.315 1.00 97.75 80 GLY A O 1
ATOM 658 N N . PRO A 1 81 ? 21.492 -4.306 -23.060 1.00 98.06 81 PRO A N 1
ATOM 659 C CA . PRO A 1 81 ? 21.400 -3.983 -24.488 1.00 98.06 81 PRO A CA 1
ATOM 660 C C . PRO A 1 81 ? 19.958 -3.720 -24.950 1.00 98.06 81 PRO A C 1
ATOM 662 O O . PRO A 1 81 ? 19.753 -2.944 -25.876 1.00 98.06 81 PRO A O 1
ATOM 665 N N . ASP A 1 82 ? 18.976 -4.312 -24.266 1.00 98.19 82 ASP A N 1
ATOM 666 C CA . ASP A 1 82 ? 17.553 -4.187 -24.601 1.00 98.19 82 ASP A CA 1
ATOM 667 C C . ASP A 1 82 ? 16.868 -2.986 -23.923 1.00 98.19 82 ASP A C 1
ATOM 669 O O . ASP A 1 82 ? 15.694 -2.715 -24.168 1.00 98.19 82 ASP A O 1
ATOM 673 N N . PHE A 1 83 ? 17.584 -2.256 -23.060 1.00 97.88 83 PHE A N 1
ATOM 674 C CA . PHE A 1 83 ? 17.057 -1.084 -22.364 1.00 97.88 83 PHE A CA 1
ATOM 675 C C . PHE A 1 83 ? 17.637 0.200 -22.950 1.00 97.88 83 PHE A C 1
ATOM 677 O O . PHE A 1 83 ? 18.843 0.315 -23.177 1.00 97.88 83 PHE A O 1
ATOM 684 N N . GLN A 1 84 ? 16.776 1.200 -23.148 1.00 97.62 84 GLN A N 1
ATOM 685 C CA . GLN A 1 84 ? 17.215 2.535 -23.544 1.00 97.62 84 GLN A CA 1
ATOM 686 C C . GLN A 1 84 ? 18.140 3.132 -22.476 1.00 97.62 84 GLN A C 1
ATOM 688 O O . GLN A 1 84 ? 17.916 2.980 -21.274 1.00 97.62 84 GLN A O 1
ATOM 693 N N . GLN A 1 85 ? 19.195 3.808 -22.923 1.00 97.56 85 GLN A N 1
ATOM 694 C CA . GLN A 1 85 ? 20.187 4.411 -22.038 1.00 97.56 85 GLN A CA 1
ATOM 695 C C . GLN A 1 85 ? 19.810 5.853 -21.697 1.00 97.56 85 GLN A C 1
ATOM 697 O O . GLN A 1 85 ? 19.290 6.574 -22.542 1.00 97.56 85 GLN A O 1
ATOM 702 N N . HIS A 1 86 ? 20.143 6.278 -20.474 1.00 96.44 86 HIS A N 1
ATOM 703 C CA . HIS A 1 86 ? 20.015 7.666 -20.005 1.00 96.44 86 HIS A CA 1
ATOM 704 C C . HIS A 1 86 ? 18.596 8.248 -20.069 1.00 96.44 86 HIS A C 1
ATOM 706 O O . HIS A 1 86 ? 18.431 9.444 -20.296 1.00 96.44 86 HIS A O 1
ATOM 712 N N . ILE A 1 87 ? 17.582 7.412 -19.839 1.00 97.75 87 ILE A N 1
ATOM 713 C CA . ILE A 1 87 ? 16.194 7.860 -19.731 1.00 97.75 87 ILE A CA 1
ATOM 714 C C . ILE A 1 87 ? 15.673 7.712 -18.303 1.00 97.75 87 ILE A C 1
ATOM 716 O O . ILE A 1 87 ? 16.037 6.780 -17.584 1.00 97.75 87 ILE A O 1
ATOM 720 N N . GLU A 1 88 ? 14.782 8.623 -17.933 1.00 97.69 88 GLU A N 1
ATOM 721 C CA . GLU A 1 88 ? 13.892 8.506 -16.784 1.00 97.69 88 GLU A CA 1
ATOM 722 C C . GLU A 1 88 ? 12.475 8.316 -17.329 1.00 97.69 88 GLU A C 1
ATOM 724 O O . GLU A 1 88 ? 12.095 8.948 -18.317 1.00 97.69 88 GLU A O 1
ATOM 729 N N . ILE A 1 89 ? 11.720 7.402 -16.728 1.00 96.44 89 ILE A N 1
ATOM 730 C CA . ILE A 1 89 ? 10.332 7.130 -17.103 1.00 96.44 89 ILE A CA 1
ATOM 731 C C . ILE A 1 89 ? 9.415 7.477 -15.938 1.00 96.44 89 ILE A C 1
ATOM 733 O O . ILE A 1 89 ? 9.834 7.443 -14.781 1.00 96.44 89 ILE A O 1
ATOM 737 N N . ASP A 1 90 ? 8.149 7.745 -16.248 1.00 96.44 90 ASP A N 1
ATOM 738 C CA . ASP A 1 90 ? 7.114 7.872 -15.227 1.00 96.44 90 ASP A CA 1
ATOM 739 C C . ASP A 1 90 ? 6.965 6.578 -14.408 1.00 96.44 90 ASP A C 1
ATOM 741 O O . ASP A 1 90 ? 7.401 5.488 -14.798 1.00 96.44 90 ASP A O 1
ATOM 745 N N . SER A 1 91 ? 6.296 6.687 -13.259 1.00 95.06 91 SER A N 1
ATOM 746 C CA . SER A 1 91 ? 6.055 5.551 -12.371 1.00 95.06 91 SER A CA 1
ATOM 747 C C . SER A 1 91 ? 5.344 4.401 -13.089 1.00 95.06 91 SER A C 1
ATOM 749 O O . SER A 1 91 ? 4.283 4.592 -13.690 1.00 95.06 91 SER A O 1
ATOM 751 N N . LEU A 1 92 ? 5.866 3.189 -12.919 1.00 95.38 92 LEU A N 1
ATOM 752 C CA . LEU A 1 92 ? 5.221 1.950 -13.344 1.00 95.38 92 LEU A CA 1
ATOM 753 C C . LEU A 1 92 ? 4.616 1.193 -12.156 1.00 95.38 92 LEU A C 1
ATOM 755 O O . LEU A 1 92 ? 5.088 1.287 -11.021 1.00 95.38 92 LEU A O 1
ATOM 759 N N . LYS A 1 93 ? 3.574 0.404 -12.425 1.00 95.19 93 LYS A N 1
ATOM 760 C CA . LYS A 1 93 ? 3.077 -0.601 -11.479 1.00 95.19 93 LYS A CA 1
ATOM 761 C C . LYS A 1 93 ? 3.933 -1.862 -11.600 1.00 95.19 93 LYS A C 1
ATOM 763 O O . LYS A 1 93 ? 4.358 -2.211 -12.694 1.00 95.19 93 LYS A O 1
ATOM 768 N N . ASN A 1 94 ? 4.160 -2.558 -10.491 1.00 94.19 94 ASN A N 1
ATOM 769 C CA . ASN A 1 94 ? 4.906 -3.821 -10.459 1.00 94.19 94 ASN A CA 1
ATOM 770 C C . ASN A 1 94 ? 4.040 -5.060 -10.774 1.00 94.19 94 ASN A C 1
ATOM 772 O O . ASN A 1 94 ? 4.446 -6.175 -10.446 1.00 94.19 94 ASN A O 1
ATOM 776 N N . VAL A 1 95 ? 2.852 -4.856 -11.357 1.00 84.19 95 VAL A N 1
ATOM 777 C CA . VAL A 1 95 ? 1.825 -5.867 -11.655 1.00 84.19 95 VAL A CA 1
ATOM 778 C C . VAL A 1 95 ? 1.142 -5.581 -12.981 1.00 84.19 95 VAL A C 1
ATOM 780 O O . VAL A 1 95 ? 0.915 -4.380 -13.268 1.00 84.19 95 VAL A O 1
#

InterPro domains:
  IPR002591 Type I phosphodiesterase/nucleotide pyrophosphatase/phosphate transferase [PF01663] (11-66)
  IPR017850 Alkaline-phosphatase-like, core domain superfamily [G3DSA:3.40.720.10] (64-95)
  IPR017850 Alkaline-phosphatase-like, core domain superfamily [SSF53649] (3-94)

Secondary structure (DSSP, 8-state):
-HHHHHHHTTSTTEEEEEGGGS-GGG--STTSTTS-SEEEEESSS----SSGGGGGG--S----S-TTSGGGPPP----STTS-SS---------

Sequence (95 aa):
FKQVFDNLTRIPHVTVYKRDEFPERYHYSKAIHRIGEIIVMPNNVNTFFSQKTVVANVSKGNHGYDNKLPSMQAIFMARGPDFQQHIEIDSLKNV

Radius of gyration: 18.21 Å; chains: 1; bounding box: 44×25×50 Å

pLDDT: mean 91.08, std 7.43, range [66.12, 98.19]